Protein AF-A0A217EFL3-F1 (afdb_monomer_lite)

Structure (mmCIF, N/CA/C/O backbone):
data_AF-A0A217EFL3-F1
#
_entry.id   AF-A0A217EFL3-F1
#
loop_
_atom_site.group_PDB
_atom_site.id
_atom_site.type_symbol
_atom_site.label_atom_id
_atom_site.label_alt_id
_atom_site.label_comp_id
_atom_site.label_asym_id
_atom_site.label_entity_id
_atom_site.label_seq_id
_atom_site.pdbx_PDB_ins_code
_atom_site.Cartn_x
_atom_site.Cartn_y
_atom_site.Cartn_z
_atom_site.occupancy
_atom_site.B_iso_or_equiv
_atom_site.auth_seq_id
_atom_site.auth_comp_id
_atom_site.auth_asym_id
_atom_site.auth_atom_id
_atom_site.pdbx_PDB_model_num
ATOM 1 N N . MET A 1 1 ? 16.911 1.938 -9.238 1.00 52.06 1 MET A N 1
ATOM 2 C CA . MET A 1 1 ? 15.687 1.290 -8.731 1.00 52.06 1 MET A CA 1
ATOM 3 C C . MET A 1 1 ? 15.155 2.150 -7.604 1.00 52.06 1 MET A C 1
ATOM 5 O O . MET A 1 1 ? 15.754 2.150 -6.532 1.00 52.06 1 MET A O 1
ATOM 9 N N . GLN A 1 2 ? 14.140 2.968 -7.882 1.00 55.19 2 GLN A N 1
ATOM 10 C CA . GLN A 1 2 ? 13.416 3.651 -6.818 1.00 55.19 2 GLN A CA 1
ATOM 11 C C . GLN A 1 2 ? 12.469 2.621 -6.208 1.00 55.19 2 GLN A C 1
ATOM 13 O O . GLN A 1 2 ? 11.800 1.871 -6.911 1.00 55.19 2 GLN A O 1
ATOM 18 N N . LYS A 1 3 ? 12.508 2.505 -4.890 1.00 67.44 3 LYS A N 1
ATOM 19 C CA . LYS A 1 3 ? 11.524 1.749 -4.130 1.00 67.44 3 LYS A CA 1
ATOM 20 C C . LYS A 1 3 ? 10.775 2.774 -3.289 1.00 67.44 3 LYS A C 1
ATOM 22 O O . LYS A 1 3 ? 11.386 3.729 -2.816 1.00 67.44 3 LYS A O 1
ATOM 27 N N . ALA A 1 4 ? 9.472 2.619 -3.128 1.00 82.44 4 ALA A N 1
ATOM 28 C CA . ALA A 1 4 ? 8.685 3.447 -2.219 1.00 82.44 4 ALA A CA 1
ATOM 29 C C . ALA A 1 4 ? 8.007 2.537 -1.200 1.00 82.44 4 ALA A C 1
ATOM 31 O O . ALA A 1 4 ? 7.629 1.424 -1.547 1.00 82.44 4 ALA A O 1
ATOM 32 N N . LEU A 1 5 ? 7.875 2.996 0.036 1.00 89.19 5 LEU A N 1
ATOM 33 C CA . LEU A 1 5 ? 7.116 2.336 1.087 1.00 89.19 5 LEU A CA 1
ATOM 34 C C . LEU A 1 5 ? 5.996 3.275 1.524 1.00 89.19 5 LEU A C 1
ATOM 36 O O . LEU A 1 5 ? 6.237 4.453 1.792 1.00 89.19 5 LEU A O 1
ATOM 40 N N . ILE A 1 6 ? 4.784 2.742 1.600 1.00 91.62 6 ILE A N 1
ATOM 41 C CA . ILE A 1 6 ? 3.632 3.402 2.201 1.00 91.62 6 ILE A CA 1
ATOM 42 C C . ILE A 1 6 ? 3.201 2.586 3.407 1.00 91.62 6 ILE A C 1
ATOM 44 O O . ILE A 1 6 ? 2.964 1.382 3.301 1.00 91.62 6 ILE A O 1
ATOM 48 N N . THR A 1 7 ? 3.067 3.265 4.540 1.00 93.94 7 THR A N 1
ATOM 49 C CA . THR A 1 7 ? 2.523 2.685 5.767 1.00 93.94 7 THR A CA 1
ATOM 50 C C . THR A 1 7 ? 1.135 3.258 6.002 1.00 93.94 7 THR A C 1
ATOM 52 O O . THR A 1 7 ? 0.970 4.478 6.090 1.00 93.94 7 THR A O 1
ATOM 55 N N . LEU A 1 8 ? 0.143 2.380 6.118 1.00 93.00 8 LEU A N 1
ATOM 56 C CA . LEU A 1 8 ? -1.242 2.729 6.412 1.00 93.00 8 LEU A CA 1
ATOM 57 C C . LEU A 1 8 ? -1.617 2.186 7.787 1.00 93.00 8 LEU A C 1
ATOM 59 O O . LEU A 1 8 ? -1.397 1.011 8.060 1.00 93.00 8 LEU A O 1
ATOM 63 N N . LYS A 1 9 ? -2.233 2.999 8.641 1.00 94.62 9 LYS A N 1
ATOM 64 C CA . LYS A 1 9 ? -2.745 2.550 9.940 1.00 94.62 9 LYS A CA 1
ATOM 65 C C . LYS A 1 9 ? -4.257 2.660 9.974 1.00 94.62 9 LYS A C 1
ATOM 67 O O . LYS A 1 9 ? -4.793 3.724 9.662 1.00 94.62 9 LYS A O 1
ATOM 72 N N . ALA A 1 10 ? -4.934 1.580 10.354 1.00 92.56 10 ALA A N 1
ATOM 73 C CA . ALA A 1 10 ? -6.384 1.575 10.471 1.00 92.56 10 ALA A CA 1
ATOM 74 C C . ALA A 1 10 ? -6.828 2.661 11.460 1.00 92.56 10 ALA A C 1
ATOM 76 O O . ALA A 1 10 ? -6.146 2.936 12.452 1.00 92.56 10 ALA A O 1
ATOM 77 N N . LYS A 1 11 ? -7.957 3.313 11.182 1.00 87.12 11 LYS A N 1
ATOM 78 C CA . LYS A 1 11 ? -8.454 4.443 11.985 1.00 87.12 11 LYS A CA 1
ATOM 79 C C . LYS A 1 11 ? -8.735 4.077 13.445 1.00 87.12 11 LYS A C 1
ATOM 81 O O . LYS A 1 11 ? -8.543 4.896 14.339 1.00 87.12 11 LYS A O 1
ATOM 86 N N . ASP A 1 12 ? -9.148 2.839 13.677 1.00 89.06 12 ASP A N 1
ATOM 87 C CA . ASP A 1 12 ? -9.357 2.235 14.996 1.00 89.06 12 ASP A CA 1
ATOM 88 C C . ASP A 1 12 ? -8.051 1.745 15.659 1.00 89.06 12 ASP A C 1
ATOM 90 O O . ASP A 1 12 ? -8.070 1.273 16.792 1.00 89.06 12 ASP A O 1
ATOM 94 N N . ASN A 1 13 ? -6.908 1.885 14.979 1.00 86.25 13 ASN A N 1
ATOM 95 C CA . ASN A 1 13 ? -5.594 1.367 15.358 1.00 86.25 13 ASN A CA 1
ATOM 96 C C . ASN A 1 13 ? -5.514 -0.163 15.503 1.00 86.25 13 ASN A C 1
ATOM 98 O O . ASN A 1 13 ? -4.570 -0.643 16.132 1.00 86.25 13 ASN A O 1
ATOM 102 N N . SER A 1 14 ? -6.451 -0.931 14.937 1.00 89.44 14 SER A N 1
ATOM 103 C CA . SER A 1 14 ? -6.460 -2.391 15.099 1.00 89.44 14 SER A CA 1
ATOM 104 C C . SER A 1 14 ? -5.381 -3.101 14.274 1.00 89.44 14 SER A C 1
ATOM 106 O O . SER A 1 14 ? -4.937 -4.182 14.655 1.00 89.44 14 SER A O 1
ATOM 108 N N . HIS A 1 15 ? -4.926 -2.501 13.171 1.00 90.19 15 HIS A N 1
ATOM 109 C CA . HIS A 1 15 ? -3.886 -3.063 12.308 1.00 90.19 15 HIS A CA 1
ATOM 110 C C . HIS A 1 15 ? -3.170 -1.991 11.471 1.00 90.19 15 HIS A C 1
ATOM 112 O O . HIS A 1 15 ? -3.630 -0.853 11.326 1.00 90.19 15 HIS A O 1
ATOM 118 N N . THR A 1 16 ? -2.020 -2.385 10.927 1.00 94.25 16 THR A N 1
ATOM 119 C CA . THR A 1 16 ? -1.150 -1.572 10.072 1.00 94.25 16 THR A CA 1
ATOM 120 C C . THR A 1 16 ? -0.846 -2.360 8.803 1.00 94.25 16 THR A C 1
ATOM 122 O O . THR A 1 16 ? -0.594 -3.560 8.881 1.00 94.25 16 THR A O 1
ATOM 125 N N . LEU A 1 17 ? -0.867 -1.695 7.651 1.00 93.62 17 LEU A N 1
ATOM 126 C CA . LEU A 1 17 ? -0.475 -2.252 6.361 1.00 93.62 17 LEU A CA 1
ATOM 127 C C . LEU A 1 17 ? 0.809 -1.589 5.874 1.00 93.62 17 LEU A C 1
ATOM 129 O O . LEU A 1 17 ? 0.985 -0.375 6.013 1.00 93.62 17 LEU A O 1
ATOM 133 N N . TYR A 1 18 ? 1.668 -2.390 5.253 1.00 94.88 18 TYR A N 1
ATOM 134 C CA . TYR A 1 18 ? 2.931 -1.957 4.673 1.00 94.88 18 TYR A CA 1
ATOM 135 C C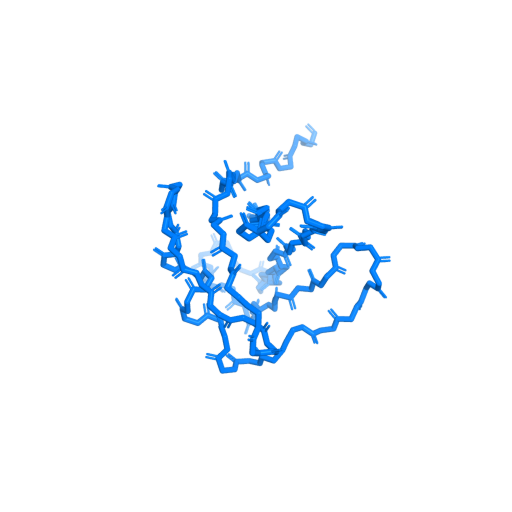 . TYR A 1 18 ? 2.943 -2.328 3.195 1.00 94.88 18 TYR A C 1
ATOM 137 O O . TYR A 1 18 ? 2.952 -3.509 2.849 1.00 94.88 18 TYR A O 1
ATOM 145 N N . PHE A 1 19 ? 2.945 -1.327 2.320 1.00 93.94 19 PHE A N 1
ATOM 146 C CA . PHE A 1 19 ? 2.956 -1.532 0.876 1.00 93.94 19 PHE A CA 1
ATOM 147 C C . PHE A 1 19 ? 4.248 -1.011 0.268 1.00 93.94 19 PHE A C 1
ATOM 149 O O . PHE A 1 19 ? 4.595 0.156 0.435 1.00 93.94 19 PHE A O 1
ATOM 156 N N . GLU A 1 20 ? 4.950 -1.875 -0.456 1.00 93.00 20 GLU A N 1
ATOM 157 C CA . GLU A 1 20 ? 6.179 -1.542 -1.164 1.00 93.00 20 GLU A CA 1
ATOM 158 C C . GLU A 1 20 ? 5.936 -1.462 -2.669 1.00 93.00 20 GLU A C 1
ATOM 160 O O . GLU A 1 20 ? 5.339 -2.354 -3.271 1.00 93.00 20 GLU A O 1
ATOM 165 N N . LYS A 1 21 ? 6.449 -0.400 -3.288 1.00 91.06 21 LYS A N 1
ATOM 166 C CA . LYS A 1 21 ? 6.502 -0.243 -4.737 1.00 91.06 21 LYS A CA 1
ATOM 167 C C . LYS A 1 21 ? 7.768 -0.895 -5.284 1.00 91.06 21 LYS A C 1
ATOM 169 O O . LYS A 1 21 ? 8.884 -0.536 -4.892 1.00 91.06 21 LYS A O 1
ATOM 174 N N . VAL A 1 22 ? 7.591 -1.811 -6.228 1.00 87.00 22 VAL A N 1
ATOM 175 C CA . VAL A 1 22 ? 8.655 -2.489 -6.969 1.00 87.00 22 VAL A CA 1
ATOM 176 C C . VAL A 1 22 ? 8.614 -2.026 -8.420 1.00 87.00 22 VAL A C 1
ATOM 178 O O . VAL A 1 22 ? 7.605 -2.192 -9.098 1.00 87.00 22 VAL A O 1
ATOM 181 N N . GLU A 1 23 ? 9.722 -1.466 -8.901 1.00 84.75 23 GLU A N 1
ATOM 182 C CA . GLU A 1 23 ? 9.865 -0.965 -10.271 1.00 84.75 23 GLU A CA 1
ATOM 183 C C . GLU A 1 23 ? 10.999 -1.702 -10.991 1.00 84.75 23 GLU A C 1
ATOM 185 O O . GLU A 1 23 ? 12.138 -1.689 -10.511 1.00 84.75 23 GLU A O 1
ATOM 190 N N . GLU A 1 24 ? 10.722 -2.314 -12.144 1.00 76.38 24 GLU A N 1
ATOM 191 C CA . GLU A 1 24 ? 11.768 -2.854 -13.023 1.00 76.38 24 GLU A CA 1
ATOM 192 C C . GLU A 1 24 ? 12.126 -1.827 -14.102 1.00 76.38 24 GLU A C 1
ATOM 194 O O . GLU A 1 24 ? 11.252 -1.277 -14.765 1.00 76.38 24 GLU A O 1
ATOM 199 N N . PHE A 1 25 ? 13.421 -1.556 -14.279 1.00 71.31 25 PHE A N 1
ATOM 200 C CA . PHE A 1 25 ? 13.928 -0.615 -15.278 1.00 71.31 25 PHE A CA 1
ATOM 201 C C . PHE A 1 25 ? 14.504 -1.401 -16.453 1.00 71.31 25 PHE A C 1
ATOM 203 O O . PHE A 1 25 ? 15.336 -2.285 -16.249 1.00 71.31 25 PHE A O 1
ATOM 210 N N . LEU A 1 26 ? 14.105 -1.058 -17.681 1.00 68.62 26 LEU A N 1
ATOM 211 C CA . LEU A 1 26 ? 14.778 -1.584 -18.869 1.00 68.62 26 LEU A CA 1
ATOM 212 C C . LEU A 1 26 ? 16.227 -1.081 -18.882 1.00 68.62 26 LEU A C 1
ATOM 214 O O . LEU A 1 26 ? 16.485 0.073 -18.555 1.00 68.62 26 LEU A O 1
ATOM 218 N N . SER A 1 27 ? 17.161 -1.941 -19.285 1.00 63.69 27 SER A N 1
ATOM 219 C CA . SER A 1 27 ? 18.620 -1.768 -19.180 1.00 63.69 27 SER A CA 1
ATOM 220 C C . SER A 1 27 ? 19.235 -0.565 -19.914 1.00 63.69 27 SER A C 1
ATOM 222 O O . SER A 1 27 ? 20.455 -0.411 -19.890 1.00 63.69 27 SER A O 1
ATOM 224 N N . ASP A 1 28 ? 18.439 0.291 -20.556 1.00 61.09 28 ASP A N 1
ATOM 225 C CA . ASP A 1 28 ? 18.943 1.501 -21.201 1.00 61.09 28 ASP A CA 1
ATOM 226 C C . ASP A 1 28 ? 18.874 2.695 -20.253 1.00 61.09 28 ASP A C 1
ATOM 228 O O . ASP A 1 28 ? 17.862 2.952 -19.601 1.00 61.09 28 ASP A O 1
ATOM 232 N N . LYS A 1 29 ? 19.980 3.441 -20.229 1.00 54.38 29 LYS A N 1
ATOM 233 C CA . LYS A 1 29 ? 20.333 4.497 -19.270 1.00 54.38 29 LYS A CA 1
ATOM 234 C C . LYS A 1 29 ? 19.356 5.683 -19.155 1.00 54.38 29 LYS A C 1
ATOM 236 O O . LYS A 1 29 ? 19.573 6.510 -18.281 1.00 54.38 29 LYS A O 1
ATOM 241 N N . ASP A 1 30 ? 18.279 5.721 -19.940 1.00 62.41 30 ASP A N 1
ATOM 242 C CA . ASP A 1 30 ? 17.283 6.805 -19.968 1.00 62.41 30 ASP A CA 1
ATOM 243 C C . ASP A 1 30 ? 15.817 6.326 -19.863 1.00 62.41 30 ASP A C 1
ATOM 245 O O . ASP A 1 30 ? 14.891 7.054 -20.223 1.00 62.41 30 ASP A O 1
ATOM 249 N N . LYS A 1 31 ? 15.553 5.095 -19.400 1.00 59.31 31 LYS A N 1
ATOM 250 C CA . LYS A 1 31 ? 14.197 4.521 -19.478 1.00 59.31 31 LYS A CA 1
ATOM 251 C C . LYS A 1 31 ? 13.355 4.687 -18.212 1.00 59.31 31 LYS A C 1
ATOM 253 O O . LYS A 1 31 ? 13.776 4.381 -17.097 1.00 59.31 31 LYS A O 1
ATOM 258 N N . GLN A 1 32 ? 12.110 5.112 -18.444 1.00 63.16 32 GLN A N 1
ATOM 259 C CA . GLN A 1 32 ? 10.984 4.921 -17.531 1.00 63.16 32 GLN A CA 1
ATOM 260 C C . GLN A 1 32 ? 10.894 3.442 -17.105 1.00 63.16 32 GLN A C 1
ATOM 262 O O . GLN A 1 32 ? 11.320 2.565 -17.867 1.00 63.16 32 GLN A O 1
ATOM 267 N N . PRO A 1 33 ? 10.359 3.144 -15.908 1.00 68.50 33 PRO A N 1
ATOM 268 C CA . PRO A 1 33 ? 10.170 1.764 -15.480 1.00 68.50 33 PRO A CA 1
ATOM 269 C C . PRO A 1 33 ? 9.343 0.982 -16.513 1.00 68.50 33 PRO A C 1
ATOM 271 O O . PRO A 1 33 ? 8.330 1.472 -17.006 1.00 68.50 33 PRO A O 1
ATOM 274 N N . ALA A 1 34 ? 9.793 -0.234 -16.834 1.00 75.12 34 ALA A N 1
ATOM 275 C CA . ALA A 1 34 ? 9.099 -1.184 -17.703 1.00 75.12 34 ALA A CA 1
ATOM 276 C C . ALA A 1 34 ? 7.740 -1.563 -17.107 1.00 75.12 34 ALA A C 1
ATOM 278 O O . ALA A 1 34 ? 6.744 -1.684 -17.814 1.00 75.12 34 ALA A O 1
ATOM 279 N N . TYR A 1 35 ? 7.723 -1.725 -15.783 1.00 79.06 35 TYR A N 1
ATOM 280 C CA . TYR A 1 35 ? 6.523 -1.877 -14.983 1.00 79.06 35 TYR A CA 1
ATOM 281 C C . TYR A 1 35 ? 6.767 -1.416 -13.545 1.00 79.06 35 TYR A C 1
ATOM 283 O O . TYR A 1 35 ? 7.902 -1.325 -13.068 1.00 79.06 35 TYR A O 1
ATOM 291 N N . SER A 1 36 ? 5.662 -1.167 -12.848 1.00 85.06 36 SER A N 1
ATOM 292 C CA . SER A 1 36 ? 5.608 -0.869 -11.424 1.00 85.06 36 SER A CA 1
ATOM 293 C C . SER A 1 36 ? 4.496 -1.691 -10.786 1.00 85.06 36 SER A C 1
ATOM 295 O O . SER A 1 36 ? 3.373 -1.676 -11.285 1.00 85.06 36 SER A O 1
ATOM 297 N N . LEU A 1 37 ? 4.778 -2.324 -9.652 1.00 90.38 37 LEU A N 1
ATOM 298 C CA . LEU A 1 37 ? 3.805 -3.071 -8.857 1.00 90.38 37 LEU A CA 1
ATOM 299 C C . LEU A 1 37 ? 3.840 -2.599 -7.407 1.00 90.38 37 LEU A C 1
ATOM 301 O O . LEU A 1 37 ? 4.908 -2.273 -6.892 1.00 90.38 37 LEU A O 1
ATOM 30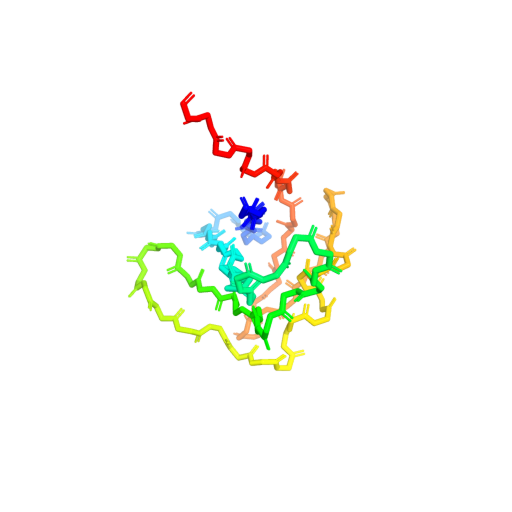5 N N . TRP A 1 38 ? 2.684 -2.601 -6.750 1.00 92.50 38 TRP A N 1
ATOM 306 C CA . TRP A 1 38 ? 2.600 -2.476 -5.298 1.00 92.50 38 TRP A CA 1
ATOM 307 C C . TRP A 1 38 ? 2.381 -3.854 -4.687 1.00 92.50 38 TRP A C 1
ATOM 309 O O . TRP A 1 38 ? 1.556 -4.632 -5.167 1.00 92.50 38 TRP A O 1
ATOM 319 N N . VAL A 1 39 ? 3.129 -4.153 -3.632 1.00 93.00 39 VAL A N 1
ATOM 320 C CA . VAL A 1 39 ? 3.125 -5.455 -2.965 1.00 93.00 39 VAL A CA 1
ATOM 321 C C . VAL A 1 39 ? 2.977 -5.233 -1.467 1.00 93.00 39 VAL A C 1
ATOM 323 O O . VAL A 1 39 ? 3.599 -4.328 -0.908 1.00 93.00 39 VAL A O 1
ATOM 326 N N . ASN A 1 40 ? 2.161 -6.046 -0.802 1.00 92.31 40 ASN A N 1
ATOM 327 C CA . ASN A 1 40 ? 2.162 -6.113 0.653 1.00 92.31 40 ASN A CA 1
ATOM 328 C C . ASN A 1 40 ? 3.518 -6.651 1.122 1.00 92.31 40 ASN A C 1
ATOM 330 O O . ASN A 1 40 ? 3.919 -7.751 0.747 1.00 92.31 40 ASN A O 1
ATOM 334 N N . ARG A 1 41 ? 4.231 -5.876 1.938 1.00 90.44 41 ARG A N 1
ATOM 335 C CA . ARG A 1 41 ? 5.569 -6.230 2.416 1.00 90.44 41 ARG A CA 1
ATOM 336 C C . ARG A 1 41 ? 5.576 -7.523 3.233 1.00 90.44 41 ARG A C 1
ATOM 338 O O . ARG A 1 41 ? 6.532 -8.288 3.138 1.00 90.44 41 ARG A O 1
ATOM 345 N N . ASP A 1 42 ? 4.533 -7.746 4.026 1.00 90.69 42 ASP A N 1
ATOM 346 C CA . ASP A 1 42 ? 4.471 -8.848 4.983 1.00 90.69 42 ASP A CA 1
ATOM 347 C C . ASP A 1 42 ? 3.971 -10.136 4.321 1.00 90.69 42 ASP A C 1
ATOM 349 O O . ASP A 1 42 ? 4.559 -11.198 4.520 1.00 90.69 42 ASP A O 1
ATOM 353 N N . SER A 1 43 ? 2.916 -10.054 3.500 1.00 91.81 43 SER A N 1
ATOM 354 C CA . SER A 1 43 ? 2.343 -11.229 2.821 1.00 91.81 43 SER A CA 1
ATOM 355 C C . SER A 1 43 ? 2.975 -11.530 1.461 1.00 91.81 43 SER A C 1
ATOM 357 O O . SER A 1 43 ? 2.785 -12.621 0.930 1.00 91.81 43 SER A O 1
ATOM 359 N N . SER A 1 44 ? 3.745 -10.596 0.891 1.00 90.44 44 SER A N 1
ATOM 360 C CA . SER A 1 44 ? 4.248 -10.653 -0.493 1.00 90.44 44 SER A CA 1
ATOM 361 C C . SER A 1 44 ? 3.147 -10.740 -1.563 1.00 90.44 44 SER A C 1
ATOM 363 O O . SER A 1 44 ? 3.427 -11.064 -2.717 1.00 90.44 44 SER A O 1
ATOM 365 N N . GLU A 1 45 ? 1.896 -10.436 -1.210 1.00 93.50 45 GLU A N 1
ATOM 366 C CA . GLU A 1 45 ? 0.779 -10.425 -2.154 1.00 93.50 45 GLU A CA 1
ATOM 367 C C . GLU A 1 45 ? 0.774 -9.143 -2.985 1.00 93.50 45 GLU A C 1
ATOM 369 O O . GLU A 1 45 ? 0.997 -8.039 -2.476 1.00 93.50 45 GLU A O 1
ATOM 374 N N . ILE A 1 46 ? 0.485 -9.288 -4.278 1.00 92.31 46 ILE A N 1
ATOM 375 C CA . ILE A 1 46 ? 0.305 -8.154 -5.182 1.00 92.31 46 ILE A CA 1
ATOM 376 C C . ILE A 1 46 ? -0.988 -7.437 -4.795 1.00 92.31 46 ILE A C 1
ATOM 378 O O . ILE A 1 46 ? -2.048 -8.051 -4.690 1.00 92.31 46 ILE A O 1
ATOM 382 N N . VAL A 1 47 ? -0.892 -6.127 -4.592 1.00 92.00 47 VAL A N 1
ATOM 383 C CA . VAL A 1 47 ? -2.055 -5.272 -4.353 1.00 92.00 47 VAL A CA 1
ATOM 384 C C . VAL A 1 47 ? -2.871 -5.171 -5.638 1.00 92.00 47 VAL A C 1
ATOM 386 O O . VAL A 1 47 ? -2.300 -5.093 -6.728 1.00 92.00 47 VAL A O 1
ATOM 389 N N . ASP A 1 48 ? -4.193 -5.099 -5.491 1.00 90.56 48 ASP A N 1
ATOM 390 C CA . ASP A 1 48 ? -5.116 -4.727 -6.561 1.00 90.56 48 ASP A CA 1
ATOM 391 C C . ASP A 1 48 ? -4.598 -3.512 -7.378 1.00 90.56 48 ASP A C 1
ATOM 393 O O . ASP A 1 48 ? -4.385 -2.432 -6.805 1.00 90.56 48 ASP A O 1
ATOM 397 N N . PRO A 1 49 ? -4.376 -3.667 -8.699 1.00 90.56 49 PRO A N 1
ATOM 398 C CA . PRO A 1 49 ? -3.938 -2.591 -9.585 1.00 90.56 49 PRO A CA 1
ATOM 399 C C . PRO A 1 49 ? -4.813 -1.334 -9.553 1.00 90.56 49 PRO A C 1
ATOM 401 O O . PRO A 1 49 ? -4.286 -0.234 -9.741 1.00 90.56 49 PRO A O 1
ATOM 404 N N . ASP A 1 50 ? -6.111 -1.456 -9.262 1.00 90.19 50 ASP A N 1
ATOM 405 C CA . ASP A 1 50 ? -7.025 -0.309 -9.199 1.00 90.19 50 ASP A CA 1
ATOM 406 C C . ASP A 1 50 ? -6.657 0.663 -8.059 1.00 90.19 50 ASP A C 1
ATOM 408 O O . ASP A 1 50 ? -6.929 1.866 -8.129 1.00 90.19 50 ASP A O 1
ATOM 412 N N . LEU A 1 51 ? -5.946 0.183 -7.031 1.00 89.62 51 LEU A N 1
ATOM 413 C CA . LEU A 1 51 ? -5.459 1.000 -5.914 1.00 89.62 51 LEU A CA 1
ATOM 414 C C . LEU A 1 51 ? -4.141 1.728 -6.219 1.00 89.62 51 LEU A C 1
ATOM 416 O O . LEU A 1 51 ? -3.705 2.577 -5.438 1.00 89.62 51 LEU A O 1
ATOM 420 N N . TYR A 1 52 ? -3.484 1.449 -7.349 1.00 90.50 52 TYR A N 1
ATOM 421 C CA . TYR A 1 52 ? -2.139 1.975 -7.615 1.00 90.50 52 TYR A CA 1
ATOM 422 C C . TYR A 1 52 ? -2.129 3.492 -7.748 1.00 90.50 52 TYR A C 1
ATOM 424 O O . TYR A 1 52 ? -1.179 4.138 -7.310 1.00 90.50 52 TYR A O 1
ATOM 432 N N . PHE A 1 53 ? -3.176 4.077 -8.332 1.00 88.69 53 PHE A N 1
ATOM 433 C CA . PHE A 1 53 ? -3.293 5.530 -8.435 1.00 88.69 53 PHE A CA 1
ATOM 434 C C . PHE A 1 53 ? -3.389 6.191 -7.053 1.00 88.69 53 PHE A C 1
ATOM 436 O O . PHE A 1 53 ? -2.715 7.195 -6.803 1.00 88.69 53 PHE A O 1
ATOM 443 N N . LEU A 1 54 ? -4.165 5.596 -6.139 1.00 90.12 54 LEU A N 1
ATOM 444 C CA . LEU A 1 54 ? -4.284 6.065 -4.757 1.00 90.12 54 LEU A CA 1
ATOM 445 C C . LEU A 1 54 ? -2.925 6.019 -4.059 1.00 90.12 54 LEU A C 1
ATOM 447 O O . LEU A 1 54 ? -2.487 7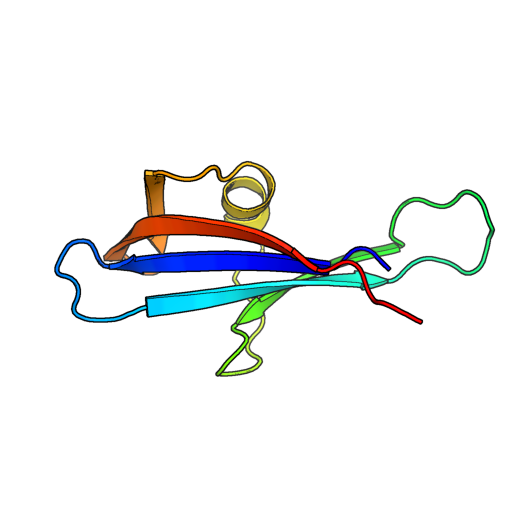.019 -3.505 1.00 90.12 54 LEU A O 1
ATOM 451 N N . PHE A 1 55 ? -2.209 4.900 -4.153 1.00 90.31 55 PHE A N 1
ATOM 452 C CA . PHE A 1 55 ? -0.899 4.757 -3.517 1.00 90.31 55 PHE A CA 1
ATOM 453 C C . PHE A 1 55 ? 0.165 5.666 -4.140 1.00 90.31 55 PHE A C 1
ATOM 455 O O . PHE A 1 55 ? 0.906 6.329 -3.423 1.00 90.31 55 PHE A O 1
ATOM 462 N N . ASN A 1 56 ? 0.207 5.797 -5.466 1.00 88.12 56 ASN A N 1
ATOM 463 C CA . ASN A 1 56 ? 1.170 6.674 -6.139 1.00 88.12 56 ASN A CA 1
ATOM 464 C C . ASN A 1 56 ? 0.970 8.167 -5.820 1.00 88.12 56 ASN A C 1
ATOM 466 O O . ASN A 1 56 ? 1.914 8.943 -5.964 1.00 88.12 56 ASN A O 1
ATOM 470 N N . SER A 1 57 ? -0.239 8.575 -5.425 1.00 89.38 57 SER A N 1
ATOM 471 C CA . SER A 1 57 ? -0.571 9.967 -5.091 1.00 89.38 57 SER A CA 1
ATOM 472 C C . SER A 1 57 ? -0.673 10.241 -3.585 1.00 89.38 57 SER A C 1
ATOM 474 O O . SER A 1 57 ? -0.771 11.408 -3.199 1.00 89.38 57 SER A O 1
ATOM 476 N N . ALA A 1 58 ? -0.597 9.197 -2.754 1.00 91.06 58 ALA A N 1
ATOM 477 C CA . ALA A 1 58 ? -0.773 9.258 -1.310 1.00 91.06 58 ALA A CA 1
ATOM 478 C C . ALA A 1 58 ? 0.262 10.149 -0.614 1.00 91.06 58 ALA A C 1
ATOM 480 O O . ALA A 1 58 ? 1.459 10.135 -0.921 1.00 91.06 58 ALA A O 1
ATOM 481 N N . ARG A 1 59 ? -0.201 10.891 0.390 1.00 91.75 59 ARG A N 1
ATOM 482 C CA . ARG A 1 59 ? 0.602 11.762 1.248 1.00 91.75 59 ARG A CA 1
ATOM 483 C C . ARG A 1 59 ? 0.323 11.460 2.709 1.00 91.75 59 ARG A C 1
ATOM 485 O O . ARG A 1 59 ? -0.709 10.910 3.074 1.00 91.75 59 ARG A O 1
ATOM 492 N N . HIS A 1 60 ? 1.262 11.841 3.569 1.00 91.56 60 HIS A N 1
ATOM 493 C CA . HIS A 1 60 ? 1.092 11.710 5.012 1.00 91.56 60 HIS A CA 1
ATOM 494 C C . HIS A 1 60 ? -0.214 12.382 5.478 1.00 91.56 60 HIS A C 1
ATOM 496 O O . HIS A 1 60 ? -0.451 13.545 5.153 1.00 91.56 60 H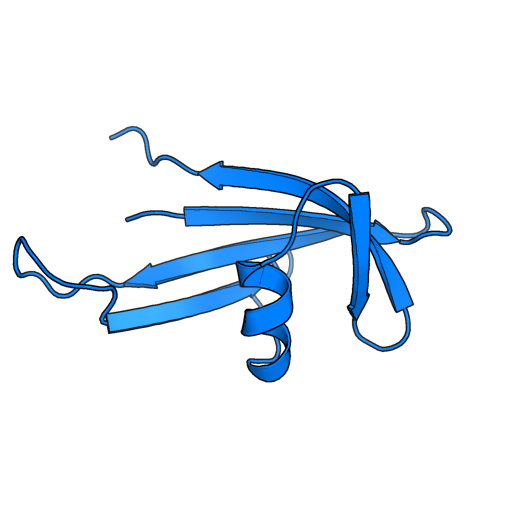IS A O 1
ATOM 502 N N . LYS A 1 61 ? -0.995 11.656 6.290 1.00 90.94 61 LYS A N 1
ATOM 503 C CA . LYS A 1 61 ? -2.348 11.970 6.796 1.00 90.94 61 LYS A CA 1
ATOM 504 C C . LYS A 1 61 ? -3.504 11.830 5.805 1.00 90.94 61 LYS A C 1
ATOM 506 O O . LYS A 1 61 ? -4.637 12.038 6.233 1.00 90.94 61 LYS A O 1
ATOM 511 N N . ASP A 1 62 ? -3.268 11.445 4.554 1.00 94.31 62 ASP A N 1
ATOM 512 C CA . ASP A 1 62 ? -4.374 11.100 3.658 1.00 94.31 62 ASP A CA 1
ATOM 513 C C . ASP A 1 62 ? -5.124 9.867 4.184 1.00 94.31 62 ASP A C 1
ATOM 515 O O . ASP A 1 62 ? -4.536 8.999 4.838 1.00 94.31 62 ASP A O 1
ATOM 519 N N . SER A 1 63 ? -6.418 9.778 3.878 1.00 93.44 63 SER A N 1
ATOM 520 C CA . SER A 1 63 ? -7.245 8.616 4.207 1.00 93.44 63 SER A CA 1
ATOM 521 C C . SER A 1 63 ? -7.484 7.769 2.960 1.00 93.44 63 SER A C 1
ATOM 523 O O . SER A 1 63 ? -7.860 8.289 1.911 1.00 93.44 63 SER A O 1
ATOM 525 N N . ILE A 1 64 ? -7.268 6.458 3.071 1.00 92.00 64 ILE A N 1
ATOM 526 C CA . ILE A 1 64 ? -7.431 5.493 1.980 1.00 92.00 64 ILE A CA 1
ATOM 527 C C . ILE A 1 64 ? -8.270 4.321 2.480 1.00 92.00 64 ILE A C 1
ATOM 529 O O . ILE A 1 64 ? -8.027 3.793 3.565 1.00 92.00 64 ILE A O 1
ATOM 533 N N . THR A 1 65 ? -9.246 3.895 1.682 1.00 91.19 65 THR A N 1
ATOM 534 C CA . THR A 1 65 ? -10.045 2.702 1.971 1.00 91.19 65 THR A CA 1
ATOM 535 C C . THR A 1 65 ? -9.476 1.500 1.229 1.00 91.19 65 THR A C 1
ATOM 537 O O . THR A 1 65 ? -9.389 1.513 0.004 1.00 91.19 65 THR A O 1
ATOM 540 N N . VAL A 1 66 ? -9.124 0.449 1.967 1.00 89.00 66 VAL A N 1
ATOM 541 C CA . VAL A 1 66 ? -8.668 -0.837 1.417 1.00 89.00 66 VAL A CA 1
ATOM 542 C C . VAL A 1 66 ? -9.558 -1.922 2.008 1.00 89.00 66 VAL A C 1
ATOM 544 O O . VAL A 1 66 ? -9.701 -1.993 3.227 1.00 89.00 66 VAL A O 1
ATOM 547 N N . ASN A 1 67 ? -10.187 -2.748 1.167 1.00 87.12 67 ASN A N 1
ATOM 548 C CA . ASN A 1 67 ? -11.091 -3.820 1.608 1.00 87.12 67 ASN A CA 1
ATOM 549 C C . ASN A 1 67 ? -12.160 -3.344 2.615 1.00 87.12 67 ASN A C 1
ATOM 551 O O . ASN A 1 67 ? -12.379 -3.980 3.642 1.00 87.12 67 ASN A O 1
ATOM 555 N N . TYR A 1 68 ? -12.810 -2.208 2.331 1.00 89.62 68 TYR A N 1
ATOM 556 C CA . TYR A 1 68 ? -13.840 -1.575 3.179 1.00 89.62 68 TYR A CA 1
ATOM 557 C C . TYR A 1 68 ? -13.368 -1.056 4.548 1.00 89.62 68 TYR A C 1
ATOM 559 O O . TYR A 1 68 ? -14.188 -0.597 5.340 1.00 89.62 68 TYR A O 1
ATOM 567 N N . ILE A 1 69 ? -12.064 -1.071 4.823 1.00 90.56 69 ILE A N 1
ATOM 568 C CA . ILE A 1 69 ? -11.480 -0.515 6.046 1.00 90.56 69 ILE A CA 1
ATOM 569 C C . ILE A 1 69 ? -10.818 0.823 5.711 1.00 90.56 69 ILE A C 1
ATOM 571 O O . ILE A 1 69 ? -10.088 0.934 4.728 1.00 90.56 69 ILE A O 1
ATOM 575 N N . GLU A 1 70 ? -11.093 1.853 6.514 1.00 94.31 70 GLU A N 1
ATOM 576 C CA . GLU A 1 70 ? -10.482 3.181 6.394 1.00 94.31 70 GLU A CA 1
ATOM 577 C C . GLU A 1 70 ? -9.138 3.220 7.135 1.00 94.31 70 GLU A C 1
ATOM 579 O O . GLU A 1 70 ? -9.059 2.964 8.343 1.00 94.31 70 GLU A O 1
ATOM 584 N N . TYR A 1 71 ? -8.083 3.592 6.414 1.00 95.38 71 TYR A N 1
ATOM 585 C CA . TYR A 1 71 ? -6.741 3.762 6.951 1.00 95.38 71 TYR A CA 1
ATOM 586 C C . TYR A 1 71 ? -6.252 5.185 6.754 1.00 95.38 71 TYR A C 1
ATOM 588 O O . TYR A 1 71 ? -6.593 5.841 5.775 1.00 95.38 71 TYR A O 1
ATOM 596 N N . ASN A 1 72 ? -5.372 5.623 7.647 1.00 95.44 72 ASN A N 1
ATOM 597 C CA . ASN A 1 72 ? -4.603 6.846 7.487 1.00 95.44 72 ASN A CA 1
ATOM 598 C C . ASN A 1 72 ? -3.188 6.513 7.023 1.00 95.44 72 ASN A C 1
ATOM 600 O O . ASN A 1 72 ? -2.534 5.636 7.592 1.00 95.44 72 ASN A O 1
ATOM 604 N N . VAL A 1 73 ? -2.690 7.251 6.038 1.00 93.69 73 VAL A N 1
ATOM 605 C CA . VAL A 1 73 ? -1.298 7.181 5.599 1.00 93.69 73 VAL A CA 1
ATOM 606 C C . VAL A 1 73 ? -0.416 7.769 6.696 1.00 93.69 73 VAL A C 1
ATOM 608 O O . VAL A 1 73 ? -0.408 8.978 6.939 1.00 93.69 73 VAL A O 1
ATOM 611 N N . THR A 1 74 ? 0.345 6.924 7.380 1.00 92.62 74 THR A N 1
ATOM 612 C CA . THR A 1 74 ? 1.246 7.361 8.452 1.00 92.62 74 THR A CA 1
ATOM 613 C C . THR A 1 74 ? 2.648 7.647 7.942 1.00 92.62 74 THR A C 1
ATOM 615 O O . THR A 1 74 ? 3.328 8.497 8.509 1.00 92.62 74 THR A O 1
ATOM 618 N N . GLU A 1 75 ? 3.077 7.009 6.855 1.00 90.00 75 GLU A N 1
ATOM 619 C CA . GLU A 1 75 ? 4.402 7.217 6.271 1.00 90.00 75 GLU A CA 1
ATOM 620 C C . GLU A 1 75 ? 4.371 7.015 4.755 1.00 90.00 75 GLU A C 1
ATOM 622 O O . GLU A 1 75 ? 3.706 6.104 4.266 1.00 90.00 75 GLU A O 1
ATOM 627 N N . VAL A 1 76 ? 5.118 7.853 4.034 1.00 87.25 76 VAL A N 1
ATOM 628 C CA . VAL A 1 76 ? 5.479 7.648 2.628 1.00 87.25 76 VAL A CA 1
ATOM 629 C C . VAL A 1 76 ? 6.982 7.882 2.527 1.00 87.25 76 VAL A C 1
ATOM 631 O O . VAL A 1 76 ? 7.436 9.022 2.641 1.00 87.25 76 VAL A O 1
ATOM 634 N N . SER A 1 77 ? 7.767 6.822 2.363 1.00 86.56 77 SER A N 1
ATOM 635 C CA . SER A 1 77 ? 9.225 6.907 2.279 1.00 86.56 77 SER A CA 1
ATOM 636 C C . SER A 1 77 ? 9.729 6.423 0.924 1.00 86.56 77 SER A C 1
ATOM 638 O O . SER A 1 77 ? 9.322 5.384 0.409 1.00 86.56 77 SER A O 1
ATOM 640 N N . GLN A 1 78 ? 10.640 7.189 0.318 1.00 77.75 78 GLN A N 1
ATOM 641 C CA . GLN A 1 78 ? 11.410 6.702 -0.822 1.00 77.75 78 GLN A CA 1
ATOM 642 C C . GLN A 1 78 ? 12.578 5.878 -0.285 1.00 77.75 78 GLN A C 1
ATOM 644 O O . GLN A 1 78 ? 13.523 6.400 0.306 1.00 77.75 78 GLN A O 1
ATOM 649 N N . LEU A 1 79 ? 12.504 4.568 -0.482 1.00 61.44 79 LEU A N 1
ATOM 650 C CA . LEU A 1 79 ? 13.574 3.628 -0.202 1.00 61.44 79 LEU A CA 1
ATOM 651 C C . LEU A 1 79 ? 14.673 3.827 -1.257 1.00 61.44 79 LEU A C 1
ATOM 653 O O . LEU A 1 79 ? 14.694 3.196 -2.317 1.00 61.44 79 LEU A O 1
ATOM 657 N N . ILE A 1 80 ? 15.605 4.734 -0.971 1.00 52.00 80 ILE A N 1
ATOM 658 C CA . ILE A 1 80 ? 16.840 4.855 -1.743 1.00 52.00 80 ILE A CA 1
ATOM 659 C C . ILE A 1 80 ? 17.688 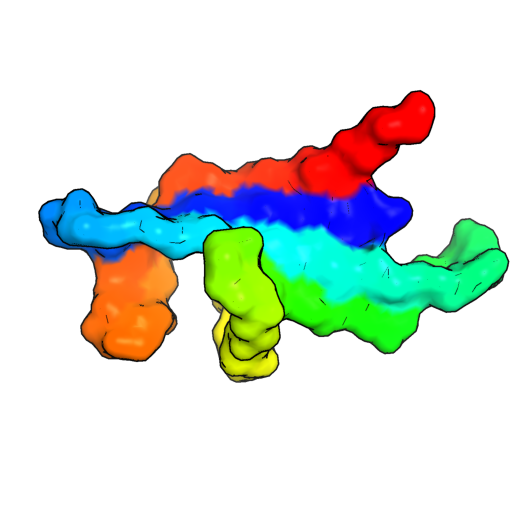3.623 -1.418 1.00 52.00 80 ILE A C 1
ATOM 661 O O . ILE A 1 80 ? 18.146 3.449 -0.288 1.00 52.00 80 ILE A O 1
ATOM 665 N N . LYS A 1 81 ? 17.907 2.751 -2.406 1.00 48.16 81 LYS A N 1
ATOM 666 C CA . LYS A 1 81 ? 18.846 1.633 -2.267 1.00 48.16 81 LYS A CA 1
ATOM 667 C C . LYS A 1 81 ? 20.257 2.227 -2.129 1.00 48.16 81 LYS A C 1
ATOM 669 O O . LYS A 1 81 ? 20.796 2.736 -3.110 1.00 48.16 81 LYS A O 1
ATOM 674 N N . ARG A 1 82 ? 20.839 2.208 -0.922 1.00 38.69 82 ARG A N 1
ATOM 675 C CA . ARG A 1 82 ? 22.290 2.386 -0.750 1.00 38.69 82 ARG A CA 1
ATOM 676 C C . ARG A 1 82 ? 22.960 1.165 -1.383 1.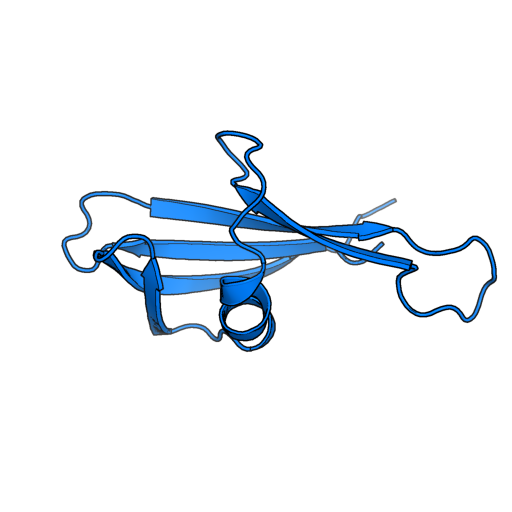00 38.69 82 ARG A C 1
ATOM 678 O O . ARG A 1 82 ? 22.706 0.047 -0.937 1.00 38.69 82 ARG A O 1
ATOM 685 N N . TYR A 1 83 ? 23.705 1.395 -2.460 1.00 42.31 83 TYR A N 1
ATOM 686 C CA . TYR A 1 83 ? 24.661 0.437 -3.012 1.00 42.31 83 TYR A CA 1
ATOM 687 C C . TYR A 1 83 ? 25.991 0.585 -2.284 1.00 42.31 83 TYR A C 1
ATOM 689 O O . TYR A 1 83 ? 26.337 1.747 -1.964 1.00 42.31 83 TYR A O 1
#

Organism: NCBI:txid1229165

Secondary structure (DSSP, 8-state):
-EEEEEEEEETTSS-EEEEEEEEEEPSSTTPPEEEEEEEETTT-PBP-GGGHHHHHH--TT-EEEETTEEEEEEEEEEEE---

Foldseek 3Di:
DKKKWWWWAFPVNPDIWIKIKDFDFDPDPDDDTPDIWIATPPVRHTDDPVCVVVLVPDDAQDWDADPNTIIGTHDMDTPDDDD

Radius of gyration: 13.56 Å; chains: 1; bounding box: 38×23×37 Å

Sequence (83 aa):
MQKALITLKAKDNSHTLYFEKVEEFLSDKDKQPAYSLWVNRDSSEIVDPDLYFLFNSARHKDSITVNYIEYNVTEVSQLIKRY

pLDDT: mean 83.5, std 13.99, range [38.69, 95.44]